Protein AF-A0A7S0I007-F1 (afdb_monomer_lite)

Sequence (118 aa):
MRKKEAENQRQGIDKSIRVLDPILCKLIVFDNSEHFEQMVDSVFDRLDILGANSLSFSELQTGLKAFHTDPMIVLGFDDFQYITRHVQLGQEERISREQFLEIFQEEFELYSARKLAE

Organism: NCBI:txid3032

Secondary structure (DSSP, 8-state):
-THHHHHTTSS-S-----TTHHHHHHHTT-SSHHHHHHHHHHHHHHH-TT--SEE-HHHHHHHHHTT--SSPP---HHHHHHHTTTS---TT-PEEHHHHHHHHHHHHHHHHHHHHH-

Structure (mmCIF, N/CA/C/O backbone):
data_AF-A0A7S0I007-F1
#
_entry.id   AF-A0A7S0I007-F1
#
loop_
_atom_site.group_PDB
_atom_site.id
_atom_site.type_symbol
_atom_site.label_atom_id
_atom_site.label_alt_id
_atom_site.label_comp_id
_atom_site.label_asym_id
_atom_site.label_entity_id
_atom_site.label_seq_id
_atom_site.pdbx_PDB_ins_code
_atom_site.Cartn_x
_atom_site.Cartn_y
_atom_site.Cartn_z
_atom_site.occupancy
_atom_site.B_iso_or_equiv
_atom_site.auth_seq_id
_atom_site.auth_comp_id
_atom_site.auth_asym_id
_atom_site.auth_atom_id
_atom_site.pdbx_PDB_model_num
ATOM 1 N N . MET A 1 1 ? 27.242 24.100 -2.027 1.00 48.78 1 MET A N 1
ATOM 2 C CA . MET A 1 1 ? 26.687 22.787 -2.426 1.00 48.78 1 MET A CA 1
ATOM 3 C C . MET A 1 1 ? 26.900 21.646 -1.417 1.00 48.78 1 MET A C 1
ATOM 5 O O . MET A 1 1 ? 26.157 20.690 -1.494 1.00 48.78 1 MET A O 1
ATOM 9 N N . ARG A 1 2 ? 27.784 21.737 -0.406 1.00 52.25 2 ARG A N 1
ATOM 10 C CA . ARG A 1 2 ? 28.107 20.604 0.502 1.00 52.25 2 ARG A CA 1
ATOM 11 C C . ARG A 1 2 ? 27.138 20.315 1.670 1.00 52.25 2 ARG A C 1
ATOM 13 O O . ARG A 1 2 ? 27.400 19.414 2.452 1.00 52.25 2 ARG A O 1
ATOM 20 N N . LYS A 1 3 ? 26.058 21.088 1.852 1.00 43.97 3 LYS A N 1
ATOM 21 C CA . LYS A 1 3 ? 25.166 20.932 3.024 1.00 43.97 3 LYS A CA 1
ATOM 22 C C . LYS A 1 3 ? 23.987 19.971 2.810 1.00 43.97 3 LYS A C 1
ATOM 24 O O . LYS A 1 3 ? 23.545 19.387 3.785 1.00 43.97 3 LYS A O 1
ATOM 29 N N . LYS A 1 4 ? 23.535 19.748 1.567 1.00 47.47 4 LYS A N 1
ATOM 30 C CA . LYS A 1 4 ? 22.418 18.823 1.275 1.00 47.47 4 LYS A CA 1
ATOM 31 C C . LYS A 1 4 ? 22.810 17.341 1.361 1.00 47.47 4 LYS A C 1
ATOM 33 O O . LYS A 1 4 ? 21.986 16.512 1.715 1.00 47.47 4 LYS A O 1
ATOM 38 N N . GLU A 1 5 ? 24.068 17.005 1.082 1.00 45.38 5 GLU A N 1
ATOM 39 C CA . GLU A 1 5 ? 24.544 15.610 1.084 1.00 45.38 5 GLU A CA 1
ATOM 40 C C . GLU A 1 5 ? 24.787 15.074 2.504 1.00 45.38 5 GLU A C 1
ATOM 42 O O . GLU A 1 5 ? 24.564 13.898 2.771 1.00 45.38 5 GLU A O 1
ATOM 47 N N . ALA A 1 6 ? 25.170 15.949 3.440 1.00 4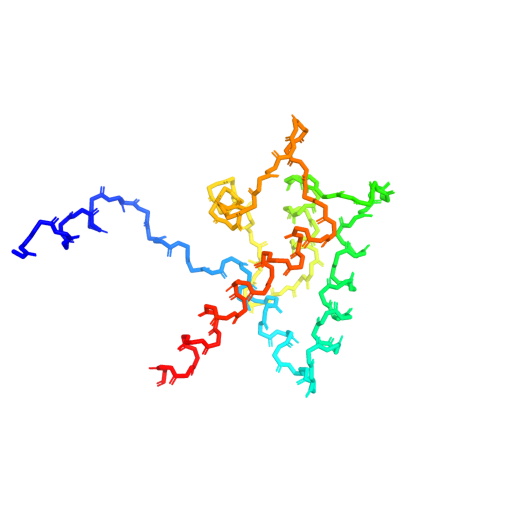4.78 6 ALA A N 1
ATOM 48 C CA . ALA A 1 6 ? 25.451 15.579 4.828 1.00 44.78 6 ALA A CA 1
ATOM 49 C C . ALA A 1 6 ? 24.185 15.405 5.689 1.00 44.78 6 ALA A C 1
ATOM 51 O O . ALA A 1 6 ? 24.219 14.707 6.701 1.00 44.78 6 ALA A O 1
ATOM 52 N N . GLU A 1 7 ? 23.065 16.012 5.292 1.00 42.81 7 GLU A N 1
ATOM 53 C CA . GLU A 1 7 ? 21.767 15.827 5.957 1.00 42.81 7 GLU A CA 1
ATOM 54 C C . GLU A 1 7 ? 21.158 14.456 5.627 1.00 42.81 7 GLU A C 1
ATOM 56 O O . GLU A 1 7 ? 20.534 13.830 6.478 1.00 42.81 7 GLU A O 1
ATOM 61 N N . ASN A 1 8 ? 21.459 13.930 4.436 1.00 46.47 8 ASN A N 1
ATOM 62 C CA . ASN A 1 8 ? 21.043 12.597 3.999 1.00 46.47 8 ASN A CA 1
ATOM 63 C C . ASN A 1 8 ? 21.783 11.451 4.719 1.00 46.47 8 ASN A C 1
ATOM 65 O O . ASN A 1 8 ? 21.327 10.317 4.655 1.00 46.47 8 ASN A O 1
ATOM 69 N N . GLN A 1 9 ? 22.915 11.726 5.381 1.00 43.75 9 GLN A N 1
ATOM 70 C CA . GLN A 1 9 ? 23.772 10.712 6.020 1.00 43.75 9 GLN A CA 1
ATOM 71 C C . GLN A 1 9 ? 23.670 10.676 7.557 1.00 43.75 9 GLN A C 1
ATOM 73 O O . GLN A 1 9 ? 24.304 9.836 8.190 1.00 43.75 9 GLN A O 1
ATOM 78 N N . ARG A 1 10 ? 22.897 11.578 8.183 1.00 39.69 10 ARG A N 1
ATOM 79 C CA . ARG A 1 10 ? 22.754 11.663 9.654 1.00 39.69 10 ARG A CA 1
ATOM 80 C C . ARG A 1 10 ? 21.448 11.099 10.209 1.00 39.69 10 ARG A C 1
ATOM 82 O O . ARG A 1 10 ? 21.278 11.067 11.424 1.00 39.69 10 ARG A O 1
ATOM 89 N N . GLN A 1 11 ? 20.559 10.617 9.350 1.00 39.34 11 GLN A N 1
ATOM 90 C CA . GLN A 1 11 ? 19.425 9.796 9.756 1.00 39.34 11 GLN A CA 1
ATOM 91 C C . GLN A 1 11 ? 19.854 8.339 9.601 1.00 39.34 11 GLN A C 1
ATOM 93 O O . GLN A 1 11 ? 19.835 7.795 8.505 1.00 39.34 11 GLN A O 1
ATOM 98 N N . GLY A 1 12 ? 20.341 7.746 10.692 1.00 35.94 12 GLY A N 1
ATOM 99 C CA . GLY A 1 12 ? 20.754 6.343 10.782 1.00 35.94 12 GLY A CA 1
ATOM 100 C C . GLY A 1 12 ? 19.573 5.374 10.725 1.00 35.94 12 GLY A C 1
ATOM 101 O O . GLY A 1 12 ? 19.403 4.561 11.627 1.00 35.94 12 GLY A O 1
ATOM 102 N N . ILE A 1 13 ? 18.771 5.486 9.673 1.00 41.31 13 ILE A N 1
ATOM 103 C CA . ILE A 1 13 ? 17.830 4.487 9.194 1.00 41.31 13 ILE A CA 1
ATOM 104 C C . ILE A 1 13 ? 18.149 4.383 7.710 1.00 41.31 13 ILE A C 1
ATOM 106 O O . ILE A 1 13 ? 18.003 5.348 6.960 1.00 41.31 13 ILE A O 1
ATOM 110 N N . ASP A 1 14 ? 18.665 3.228 7.316 1.00 41.72 14 ASP A N 1
ATOM 111 C CA . ASP A 1 14 ? 18.725 2.808 5.926 1.00 41.72 14 ASP A CA 1
ATOM 112 C C . ASP A 1 14 ? 17.311 2.986 5.357 1.00 41.72 14 ASP A C 1
ATOM 114 O O . ASP A 1 14 ? 16.382 2.292 5.768 1.00 41.72 14 ASP A O 1
ATOM 118 N N . LYS A 1 15 ? 17.106 4.043 4.564 1.00 44.09 15 LYS A N 1
ATOM 119 C CA . LYS A 1 15 ? 15.804 4.436 4.026 1.00 44.09 15 LYS A CA 1
ATOM 120 C C . LYS A 1 15 ? 15.174 3.209 3.399 1.00 44.09 15 LYS A C 1
ATOM 122 O O . LYS A 1 15 ? 15.662 2.793 2.354 1.00 44.09 15 LYS A O 1
ATOM 127 N N . SER A 1 16 ? 14.114 2.696 4.033 1.00 43.62 16 SER A N 1
ATOM 128 C CA . SER A 1 16 ? 12.977 2.061 3.376 1.00 43.62 16 SER A CA 1
ATOM 129 C C . SER A 1 16 ? 13.385 1.490 2.023 1.00 43.62 16 SER A C 1
ATOM 131 O O . SER A 1 16 ? 13.203 2.123 0.976 1.00 43.62 16 SER A O 1
ATOM 133 N N . ILE A 1 17 ? 13.992 0.300 2.013 1.00 49.72 17 ILE A N 1
ATOM 134 C CA . ILE A 1 17 ? 13.869 -0.520 0.817 1.00 49.72 17 ILE A CA 1
ATOM 135 C C . ILE A 1 17 ? 12.394 -0.908 0.781 1.00 49.72 17 ILE A C 1
ATOM 137 O O . ILE A 1 17 ? 12.001 -1.978 1.226 1.00 49.72 17 ILE A O 1
ATOM 141 N N . ARG A 1 18 ? 11.590 0.048 0.308 1.00 70.88 18 ARG A N 1
ATOM 142 C CA . ARG A 1 18 ? 10.472 -0.162 -0.576 1.00 70.88 18 ARG A CA 1
ATOM 143 C C . ARG A 1 18 ? 9.590 -1.287 -0.057 1.00 70.88 18 ARG A C 1
ATOM 145 O O . ARG A 1 18 ? 9.477 -2.341 -0.670 1.00 70.88 18 ARG A O 1
ATOM 152 N N . VAL A 1 19 ? 9.006 -1.065 1.116 1.00 88.00 19 VAL A N 1
ATOM 153 C CA . VAL A 1 19 ? 8.205 -2.063 1.840 1.00 88.00 19 VAL A CA 1
ATOM 154 C C . VAL A 1 19 ? 7.105 -2.682 0.966 1.00 88.00 19 VAL A C 1
ATOM 156 O O . VAL A 1 19 ? 6.707 -3.819 1.194 1.00 88.00 19 VAL A O 1
ATOM 159 N N . LEU A 1 20 ? 6.657 -1.965 -0.073 1.00 91.75 20 LEU A N 1
ATOM 160 C CA . LEU A 1 20 ? 5.678 -2.431 -1.052 1.00 91.75 20 LEU A CA 1
ATOM 161 C C . LEU A 1 20 ? 6.283 -3.057 -2.323 1.00 91.75 20 LEU A C 1
ATOM 163 O O . LEU A 1 20 ? 5.549 -3.701 -3.061 1.00 91.75 20 LEU A O 1
ATOM 167 N N . ASP A 1 21 ? 7.588 -2.972 -2.596 1.00 91.25 21 ASP A N 1
ATOM 168 C CA . ASP A 1 21 ? 8.215 -3.593 -3.783 1.00 91.25 21 ASP A CA 1
ATOM 169 C C . ASP A 1 21 ? 7.819 -5.068 -3.990 1.00 91.25 21 ASP A C 1
ATOM 171 O O . ASP A 1 21 ? 7.532 -5.436 -5.131 1.00 91.25 21 ASP A O 1
ATOM 175 N N . PRO A 1 22 ? 7.748 -5.922 -2.944 1.00 91.19 22 PRO A N 1
ATOM 176 C CA . PRO A 1 22 ? 7.364 -7.323 -3.120 1.00 91.19 22 PRO A CA 1
ATOM 177 C C . PRO A 1 22 ? 5.924 -7.527 -3.611 1.00 91.19 22 PRO A C 1
ATOM 179 O O . PRO A 1 22 ? 5.608 -8.592 -4.147 1.00 91.19 22 PRO A O 1
ATOM 182 N N . ILE A 1 23 ? 5.036 -6.545 -3.414 1.00 90.44 23 ILE A N 1
ATOM 183 C CA . ILE A 1 23 ? 3.688 -6.557 -3.993 1.00 90.44 23 ILE A CA 1
ATOM 184 C C . ILE A 1 23 ? 3.654 -5.805 -5.328 1.00 90.44 23 ILE A C 1
ATOM 186 O O . ILE A 1 23 ? 3.074 -6.317 -6.281 1.00 90.44 23 ILE A O 1
ATOM 190 N N . LEU A 1 24 ? 4.354 -4.674 -5.456 1.00 90.56 24 LEU A N 1
ATOM 191 C CA . LEU A 1 24 ? 4.432 -3.889 -6.695 1.00 90.56 24 LEU A CA 1
ATOM 192 C C . LEU A 1 24 ? 5.053 -4.683 -7.851 1.00 90.56 24 LEU A C 1
ATOM 194 O O . LEU A 1 24 ? 4.601 -4.574 -8.988 1.00 90.56 24 LEU A O 1
ATOM 198 N N . CYS A 1 25 ? 6.029 -5.552 -7.573 1.00 88.19 25 CYS A N 1
ATOM 199 C CA . CYS A 1 25 ? 6.612 -6.429 -8.589 1.00 88.19 25 CYS A CA 1
ATOM 200 C C . CYS A 1 25 ? 5.601 -7.431 -9.164 1.00 88.19 25 CYS A C 1
ATOM 202 O O . CYS A 1 25 ? 5.753 -7.864 -10.301 1.00 88.19 25 CYS A O 1
ATOM 204 N N . LYS A 1 26 ? 4.554 -7.783 -8.406 1.00 83.31 26 LYS A N 1
ATOM 205 C CA . LYS A 1 26 ? 3.447 -8.622 -8.886 1.00 83.31 26 LYS A CA 1
ATOM 206 C C . LYS A 1 26 ? 2.429 -7.809 -9.682 1.00 83.31 26 LYS A C 1
ATOM 208 O O . LYS A 1 26 ? 1.747 -8.374 -10.530 1.00 83.31 26 LYS A O 1
ATOM 213 N N . LEU A 1 27 ? 2.343 -6.504 -9.419 1.00 80.88 27 LEU A N 1
ATOM 214 C CA . LEU A 1 27 ? 1.462 -5.583 -10.132 1.00 80.88 27 LEU A CA 1
ATOM 215 C C . LEU A 1 27 ? 2.016 -5.164 -11.499 1.00 80.88 27 LEU A C 1
ATOM 217 O O . LEU A 1 27 ? 1.235 -4.756 -12.338 1.00 80.88 27 LEU A O 1
ATOM 221 N N . ILE A 1 28 ? 3.318 -5.318 -11.776 1.00 79.94 28 ILE A N 1
ATOM 222 C CA . ILE A 1 28 ? 3.958 -4.855 -13.028 1.00 79.94 28 ILE A CA 1
ATOM 223 C C . ILE A 1 28 ? 3.421 -5.504 -14.320 1.00 79.94 28 ILE A C 1
ATOM 225 O O . ILE A 1 28 ? 3.727 -5.038 -15.412 1.00 79.94 28 ILE A O 1
ATOM 229 N N . VAL A 1 29 ? 2.642 -6.585 -14.219 1.00 77.00 29 VAL A N 1
ATOM 230 C CA . VAL A 1 29 ? 2.131 -7.361 -15.366 1.00 77.00 29 VAL A CA 1
ATOM 231 C C . VAL A 1 29 ? 0.795 -6.800 -15.893 1.00 77.00 29 VAL A C 1
ATOM 233 O O . VAL A 1 29 ? 0.008 -7.530 -16.486 1.00 77.00 29 VAL A O 1
ATOM 236 N N . PHE A 1 30 ? 0.501 -5.517 -15.669 1.00 81.62 30 PHE A N 1
ATOM 237 C CA . PHE A 1 30 ? -0.725 -4.895 -16.174 1.00 81.62 30 PHE A CA 1
ATOM 238 C C . PHE A 1 30 ? -0.594 -4.464 -17.643 1.00 81.62 30 PHE A C 1
ATOM 240 O O . PHE A 1 30 ? 0.486 -4.119 -18.120 1.00 81.62 30 PHE A O 1
ATOM 247 N N . ASP A 1 31 ? -1.723 -4.428 -18.352 1.00 80.44 31 ASP A N 1
ATOM 248 C CA . ASP A 1 31 ? -1.765 -4.072 -19.780 1.00 80.44 31 ASP A CA 1
ATOM 249 C C . ASP A 1 31 ? -1.990 -2.572 -20.014 1.00 80.44 31 ASP A C 1
ATOM 251 O O . ASP A 1 31 ? -1.530 -2.002 -21.004 1.00 80.44 31 ASP A O 1
ATOM 255 N N . ASN A 1 32 ? -2.748 -1.928 -19.122 1.00 87.69 32 ASN A N 1
ATOM 256 C CA . ASN A 1 32 ? -3.105 -0.512 -19.177 1.00 87.69 32 ASN A CA 1
ATOM 257 C C . ASN A 1 32 ? -3.473 0.028 -17.774 1.00 87.69 32 ASN A C 1
ATOM 259 O O . ASN A 1 32 ? -3.523 -0.733 -16.808 1.00 87.69 32 ASN A O 1
ATOM 263 N N . SER A 1 33 ? -3.746 1.337 -17.676 1.00 87.12 33 SER A N 1
ATOM 264 C CA . SER A 1 33 ? -4.091 2.013 -16.409 1.00 87.12 33 SER A CA 1
ATOM 265 C C . SER A 1 33 ? -5.316 1.414 -15.717 1.00 87.12 33 SER A C 1
ATOM 267 O O . SER A 1 33 ? -5.303 1.231 -14.507 1.00 87.12 33 SER A O 1
ATOM 269 N N . GLU A 1 34 ? -6.352 1.050 -16.477 1.00 90.44 34 GLU A N 1
ATOM 270 C CA . GLU A 1 34 ? -7.574 0.459 -15.923 1.00 90.44 34 GLU A CA 1
ATOM 271 C C . GLU A 1 34 ? -7.288 -0.915 -15.300 1.00 90.44 34 GLU A C 1
ATOM 273 O O . GLU A 1 34 ? -7.760 -1.217 -14.206 1.00 90.44 34 GLU A O 1
ATOM 278 N N . HIS A 1 35 ? -6.452 -1.733 -15.949 1.00 89.44 35 HIS A N 1
ATOM 279 C CA . HIS A 1 35 ? -6.020 -3.015 -15.391 1.00 89.44 35 HIS A CA 1
ATOM 280 C C . HIS A 1 35 ? -5.198 -2.804 -14.105 1.00 89.44 35 HIS A C 1
ATOM 282 O O . HIS A 1 35 ? -5.420 -3.508 -13.121 1.00 89.44 35 HIS A O 1
ATOM 288 N N . PHE A 1 36 ? -4.310 -1.805 -14.059 1.00 89.94 36 PHE A N 1
ATOM 289 C CA . PHE A 1 36 ? -3.577 -1.469 -12.833 1.00 89.94 36 PHE A CA 1
ATOM 290 C C . PHE A 1 36 ? -4.522 -1.086 -11.684 1.00 89.94 36 PHE A C 1
ATOM 292 O O . PHE A 1 36 ? -4.405 -1.639 -10.590 1.00 89.94 36 PHE A O 1
ATOM 299 N N . GLU A 1 37 ? -5.488 -0.201 -11.936 1.00 92.69 37 GLU A N 1
ATOM 300 C CA . GLU A 1 37 ? -6.490 0.217 -10.947 1.00 92.69 37 GLU A CA 1
ATOM 301 C C . GLU A 1 37 ? -7.287 -0.977 -10.412 1.00 92.69 37 GLU A C 1
ATOM 303 O O . GLU A 1 37 ? -7.391 -1.150 -9.200 1.00 92.69 37 GLU A O 1
ATOM 308 N N . GLN A 1 38 ? -7.746 -1.875 -11.290 1.00 93.06 38 GLN A N 1
ATOM 309 C CA . GLN A 1 38 ? -8.454 -3.099 -10.897 1.00 93.06 38 GLN A CA 1
ATOM 310 C C . GLN A 1 38 ? -7.598 -4.032 -10.028 1.00 93.06 38 GLN A C 1
ATOM 312 O O . GLN A 1 38 ? -8.101 -4.659 -9.087 1.00 93.06 38 GLN A O 1
ATOM 317 N N . MET A 1 39 ? -6.299 -4.145 -10.322 1.00 91.94 39 MET A N 1
ATOM 318 C CA . MET A 1 39 ? -5.387 -4.946 -9.506 1.00 91.94 39 MET A CA 1
ATOM 319 C C . MET A 1 39 ? -5.170 -4.314 -8.128 1.00 91.94 39 MET A C 1
ATOM 321 O O . MET A 1 39 ? -5.175 -5.035 -7.129 1.00 91.94 39 MET A O 1
ATOM 325 N N . VAL A 1 40 ? -5.011 -2.991 -8.055 1.00 93.81 40 VAL A N 1
ATOM 326 C CA . VAL A 1 40 ? -4.880 -2.258 -6.785 1.00 93.81 40 VAL A CA 1
ATOM 327 C C . VAL A 1 40 ? -6.166 -2.360 -5.963 1.00 93.81 40 VAL A C 1
ATOM 329 O O . VAL A 1 40 ? -6.097 -2.656 -4.770 1.00 93.81 40 VAL A O 1
ATOM 332 N N . ASP A 1 41 ? -7.332 -2.237 -6.592 1.00 93.88 41 ASP A N 1
ATOM 333 C CA . ASP A 1 41 ? -8.629 -2.441 -5.939 1.00 93.88 41 ASP A CA 1
ATOM 334 C C . ASP A 1 41 ? -8.771 -3.857 -5.375 1.00 93.88 41 ASP A C 1
ATOM 336 O O . ASP A 1 41 ? -9.204 -4.041 -4.237 1.00 93.88 41 ASP A O 1
ATOM 340 N N . SER A 1 42 ? -8.317 -4.864 -6.122 1.00 92.38 42 SER A N 1
ATOM 341 C CA . SER A 1 42 ? -8.304 -6.254 -5.652 1.00 92.38 42 SER A CA 1
ATOM 342 C C . SER A 1 42 ? -7.380 -6.452 -4.444 1.00 92.38 42 SER A C 1
ATOM 344 O O . SER A 1 42 ? -7.645 -7.292 -3.577 1.00 92.38 42 SER A O 1
ATOM 346 N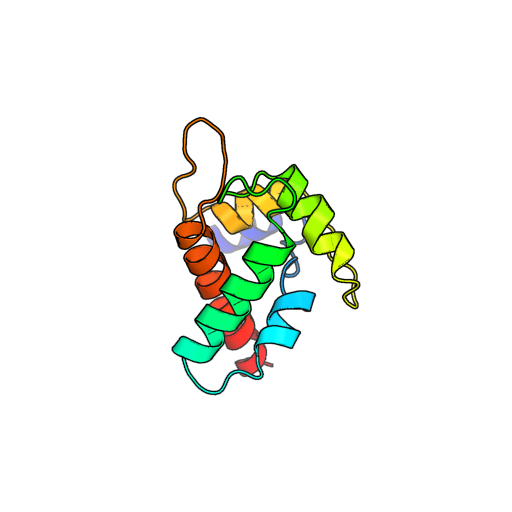 N . VAL A 1 43 ? -6.276 -5.697 -4.367 1.00 93.62 43 VAL A N 1
ATOM 347 C CA . VAL A 1 43 ? -5.410 -5.678 -3.180 1.00 93.62 43 VAL A CA 1
ATOM 348 C C . VAL A 1 43 ? -6.143 -5.024 -2.011 1.00 93.62 43 VAL A C 1
ATOM 350 O O . VAL A 1 43 ? -6.141 -5.603 -0.925 1.00 93.62 43 VAL A O 1
ATOM 353 N N . PHE A 1 44 ? -6.800 -3.881 -2.223 1.00 95.50 44 PHE A N 1
ATOM 354 C CA . PHE A 1 44 ? -7.575 -3.188 -1.191 1.00 95.50 44 PHE A CA 1
ATOM 355 C C . PHE A 1 44 ? -8.650 -4.095 -0.586 1.00 95.50 44 PHE A C 1
ATOM 357 O O . PHE A 1 44 ? -8.702 -4.251 0.632 1.00 95.50 44 PHE A O 1
ATOM 364 N N . ASP A 1 45 ? -9.446 -4.761 -1.425 1.00 93.56 45 ASP A N 1
ATOM 365 C CA . ASP A 1 45 ? -10.527 -5.658 -0.991 1.00 93.56 45 ASP A CA 1
ATOM 366 C C . ASP A 1 45 ? -10.022 -6.793 -0.098 1.00 93.56 45 ASP A C 1
ATOM 368 O O . ASP A 1 45 ? -10.710 -7.260 0.808 1.00 93.56 45 ASP A O 1
ATOM 372 N N . ARG A 1 46 ? -8.790 -7.242 -0.338 1.00 92.06 46 ARG A N 1
ATOM 373 C CA . ARG A 1 46 ? -8.153 -8.288 0.460 1.00 92.06 46 ARG A CA 1
ATOM 374 C C . ARG A 1 46 ? -7.555 -7.765 1.769 1.00 92.06 46 ARG A C 1
ATOM 376 O O . ARG A 1 46 ? -7.364 -8.555 2.694 1.00 92.06 46 ARG A O 1
ATOM 383 N N . LEU A 1 47 ? -7.234 -6.474 1.840 1.00 93.25 47 LEU A N 1
ATOM 384 C CA . LEU A 1 47 ? -6.743 -5.806 3.047 1.00 93.25 47 LEU A CA 1
ATOM 385 C C . LEU A 1 47 ? -7.885 -5.340 3.963 1.00 93.25 47 LEU A C 1
ATOM 387 O O . LEU A 1 47 ? -7.702 -5.340 5.181 1.00 93.25 47 LEU A O 1
ATOM 391 N N . ASP A 1 48 ? -9.047 -4.978 3.410 1.00 92.25 48 ASP A N 1
ATOM 392 C CA . ASP A 1 48 ? -10.224 -4.491 4.148 1.00 92.25 48 ASP A CA 1
ATOM 393 C C . ASP A 1 48 ? -10.993 -5.641 4.818 1.00 92.25 48 ASP A C 1
ATOM 395 O O . ASP A 1 48 ? -12.146 -5.944 4.514 1.00 92.25 48 ASP A O 1
ATOM 399 N N . ILE A 1 49 ? -10.322 -6.321 5.750 1.00 85.94 49 ILE A N 1
ATOM 400 C CA . ILE A 1 49 ? -10.843 -7.503 6.451 1.00 85.94 49 ILE A CA 1
ATOM 401 C C . ILE A 1 49 ? -12.124 -7.167 7.230 1.00 85.94 49 ILE A C 1
ATOM 403 O O . ILE A 1 49 ? -12.992 -8.027 7.389 1.00 85.94 49 ILE A O 1
ATOM 407 N N . LEU A 1 50 ? -12.244 -5.933 7.731 1.00 85.88 50 LEU A N 1
ATOM 408 C CA . LEU A 1 50 ? -13.414 -5.483 8.484 1.00 85.88 50 LEU A CA 1
ATOM 409 C C . LEU A 1 50 ? -14.552 -4.971 7.587 1.00 85.88 50 LEU A C 1
ATOM 411 O O . LEU A 1 50 ? -15.642 -4.722 8.104 1.00 85.88 50 LEU A O 1
ATOM 415 N N . GLY A 1 51 ? -14.336 -4.833 6.274 1.00 86.94 51 GLY A N 1
ATOM 416 C CA . GLY A 1 51 ? -15.331 -4.308 5.335 1.00 86.94 51 GLY A CA 1
ATOM 417 C C . GLY A 1 51 ? -15.721 -2.857 5.630 1.00 86.94 51 GLY A C 1
ATOM 418 O O . GLY A 1 51 ? -16.872 -2.468 5.423 1.00 86.94 51 GLY A O 1
ATOM 419 N N . ALA A 1 52 ? -14.792 -2.070 6.175 1.00 88.56 52 ALA A N 1
ATOM 420 C CA . ALA A 1 52 ? -15.011 -0.681 6.569 1.00 88.56 52 ALA A CA 1
ATOM 421 C C . ALA A 1 52 ? -14.894 0.296 5.385 1.00 88.56 52 ALA A C 1
ATOM 423 O O . ALA A 1 52 ? -15.051 1.507 5.568 1.00 88.56 52 ALA A O 1
ATOM 424 N N . ASN A 1 53 ? -14.577 -0.208 4.187 1.00 91.31 53 ASN A N 1
ATOM 425 C CA . ASN A 1 53 ? -14.266 0.560 2.983 1.00 91.31 53 ASN A CA 1
ATOM 426 C C . ASN A 1 53 ? -13.151 1.603 3.208 1.00 91.31 53 ASN A C 1
ATOM 428 O O . ASN A 1 53 ? -13.109 2.664 2.583 1.00 91.31 53 ASN A O 1
ATOM 432 N N . SER A 1 54 ? -12.265 1.312 4.158 1.00 94.25 54 SER A N 1
ATOM 433 C CA . SER A 1 54 ? -11.107 2.116 4.540 1.00 94.25 54 SER A CA 1
ATOM 434 C C . SER A 1 54 ? -10.144 1.249 5.347 1.00 94.25 54 SER A C 1
ATOM 436 O O . SER A 1 54 ? -10.588 0.352 6.058 1.00 94.25 54 SER A O 1
ATOM 438 N N . LEU A 1 55 ? -8.846 1.531 5.286 1.00 94.75 55 LEU A N 1
ATOM 439 C CA . LEU A 1 55 ? -7.801 0.729 5.920 1.00 94.75 55 LEU A CA 1
ATOM 440 C C . LEU A 1 55 ? -7.141 1.489 7.065 1.00 94.75 55 LEU A C 1
ATOM 442 O O . LEU A 1 55 ? -6.632 2.593 6.887 1.00 94.75 55 LEU A O 1
ATOM 446 N N . SER A 1 56 ? -7.102 0.873 8.237 1.00 93.69 56 SER A N 1
ATOM 447 C CA . SER A 1 56 ? -6.227 1.285 9.334 1.00 93.69 56 SER A CA 1
ATOM 448 C C . SER A 1 56 ? -4.805 0.747 9.157 1.00 93.69 56 SER A C 1
ATOM 450 O O . SER A 1 56 ? -4.560 -0.200 8.405 1.00 93.69 56 SER A O 1
ATOM 452 N N . PHE A 1 57 ? -3.859 1.297 9.925 1.00 93.69 57 PHE A N 1
ATOM 453 C CA . 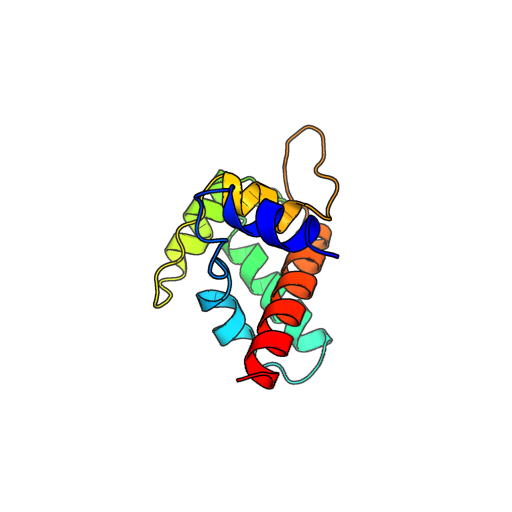PHE A 1 57 ? -2.491 0.776 9.991 1.00 93.69 57 PHE A CA 1
ATOM 454 C C . PHE A 1 57 ? -2.438 -0.728 10.316 1.00 93.69 57 PHE A C 1
ATOM 456 O O . PHE A 1 57 ? -1.657 -1.460 9.710 1.00 93.69 57 PHE A O 1
ATOM 463 N N . SER A 1 58 ? -3.273 -1.217 11.240 1.00 92.88 58 SER A N 1
ATOM 464 C CA . SER A 1 58 ? -3.271 -2.631 11.639 1.00 92.88 58 SER A CA 1
ATOM 465 C C . SER A 1 58 ? -3.789 -3.559 10.538 1.00 92.88 58 SER A C 1
ATOM 467 O O . SER A 1 58 ? -3.246 -4.656 10.370 1.00 92.88 58 SER A O 1
ATOM 469 N N . GLU A 1 59 ? -4.792 -3.123 9.771 1.00 93.94 59 GLU A N 1
ATOM 470 C CA . GLU A 1 59 ? -5.313 -3.843 8.600 1.00 93.94 59 GLU A CA 1
ATOM 471 C C . GLU A 1 59 ? -4.261 -3.922 7.495 1.00 93.94 59 GLU A C 1
ATOM 473 O O . GLU A 1 59 ? -3.987 -5.007 6.986 1.00 93.94 59 GLU A O 1
ATOM 478 N N . LEU A 1 60 ? -3.583 -2.810 7.204 1.00 93.19 60 LEU A N 1
ATOM 479 C CA . LEU A 1 60 ? -2.457 -2.777 6.271 1.00 93.19 60 LEU A CA 1
ATOM 480 C C . LEU A 1 60 ? -1.311 -3.686 6.710 1.00 93.19 60 LEU A C 1
ATOM 482 O O . LEU A 1 60 ? -0.855 -4.525 5.935 1.00 93.19 60 LEU A O 1
ATOM 486 N N . GLN A 1 61 ? -0.861 -3.564 7.958 1.00 92.88 61 GLN A N 1
ATOM 487 C CA . GLN A 1 61 ? 0.255 -4.349 8.479 1.00 92.88 61 GLN A CA 1
ATOM 488 C C . GLN A 1 61 ? -0.049 -5.852 8.457 1.00 92.88 61 GLN A C 1
ATOM 490 O O . GLN A 1 61 ? 0.773 -6.653 8.005 1.00 92.88 61 GLN A O 1
ATOM 495 N N . THR A 1 62 ? -1.229 -6.243 8.939 1.00 92.00 62 THR A N 1
ATOM 496 C CA . THR A 1 62 ? -1.629 -7.654 9.009 1.00 92.00 62 THR A CA 1
ATOM 497 C C . THR A 1 62 ? -1.916 -8.208 7.619 1.00 92.00 62 THR A C 1
ATOM 499 O O . THR A 1 62 ? -1.464 -9.305 7.281 1.00 92.00 62 THR A O 1
ATOM 502 N N . GLY A 1 63 ? -2.635 -7.444 6.802 1.00 92.12 63 GLY A N 1
ATOM 503 C CA . GLY A 1 63 ? -3.041 -7.847 5.469 1.00 92.12 63 GLY A CA 1
ATOM 504 C C . GLY A 1 63 ? -1.853 -7.995 4.523 1.00 92.12 63 GLY A C 1
ATOM 505 O O . GLY A 1 63 ? -1.721 -9.047 3.901 1.00 92.12 63 GLY A O 1
ATOM 506 N N . LEU A 1 64 ? -0.927 -7.029 4.477 1.00 91.69 64 LEU A N 1
ATOM 507 C CA . LEU A 1 64 ? 0.270 -7.110 3.624 1.00 91.69 64 LEU A CA 1
ATOM 508 C C . LEU A 1 64 ? 1.155 -8.306 3.990 1.00 91.69 64 LEU A C 1
ATOM 510 O O . LEU A 1 64 ? 1.637 -9.017 3.107 1.00 91.69 64 LEU A O 1
ATOM 514 N N . LYS A 1 65 ? 1.298 -8.601 5.285 1.00 89.69 65 LYS A N 1
ATOM 515 C CA . LYS A 1 65 ? 2.017 -9.793 5.751 1.00 89.69 65 LYS A CA 1
ATOM 516 C C . LYS A 1 65 ? 1.369 -11.096 5.256 1.00 89.69 65 LYS A C 1
ATOM 518 O O . LYS A 1 65 ? 2.072 -12.063 4.968 1.00 89.69 65 LYS A O 1
ATOM 523 N N . ALA A 1 66 ? 0.043 -11.125 5.105 1.00 88.81 66 ALA A N 1
ATOM 524 C CA . ALA A 1 66 ? -0.713 -12.289 4.636 1.00 88.81 66 ALA A CA 1
ATOM 525 C C . ALA A 1 66 ? -0.637 -12.531 3.112 1.00 88.81 66 ALA A C 1
ATOM 527 O O . ALA A 1 66 ? -1.092 -13.576 2.633 1.00 88.81 66 ALA A O 1
ATOM 528 N N . PHE A 1 67 ? -0.038 -11.626 2.328 1.00 86.44 67 PHE A N 1
ATOM 529 C CA . PHE A 1 67 ? 0.184 -11.840 0.889 1.00 86.44 67 PHE A CA 1
ATOM 530 C C . PHE A 1 67 ? 1.317 -12.829 0.572 1.00 86.44 67 PHE A C 1
ATOM 532 O O . PHE A 1 67 ? 1.488 -13.177 -0.600 1.00 86.44 67 PHE A O 1
ATOM 539 N N . HIS A 1 68 ? 2.061 -13.302 1.585 1.00 85.12 68 HIS A N 1
ATOM 540 C CA . HIS A 1 68 ? 3.148 -14.286 1.449 1.00 85.12 68 HIS A CA 1
ATOM 541 C C . HIS A 1 68 ? 4.096 -13.952 0.280 1.00 85.12 68 HIS A C 1
ATOM 543 O O . HIS A 1 68 ? 4.367 -14.776 -0.595 1.00 85.12 68 HIS A O 1
ATOM 549 N N . THR A 1 69 ? 4.530 -12.695 0.203 1.00 87.56 69 THR A N 1
ATOM 550 C CA . THR A 1 69 ? 5.529 -12.241 -0.769 1.00 87.56 69 THR A CA 1
ATOM 551 C C . THR A 1 69 ? 6.926 -12.726 -0.382 1.00 87.56 69 THR A C 1
ATOM 553 O O . THR A 1 69 ? 7.166 -13.074 0.775 1.00 87.56 69 THR A O 1
ATOM 556 N N . ASP A 1 70 ? 7.850 -12.715 -1.343 1.00 84.88 70 ASP A N 1
ATOM 557 C CA . ASP A 1 70 ? 9.274 -12.949 -1.102 1.00 84.88 70 ASP A CA 1
ATOM 558 C C . ASP A 1 70 ? 10.078 -11.744 -1.631 1.00 84.88 70 ASP A C 1
ATOM 560 O O . ASP A 1 70 ? 10.085 -11.521 -2.846 1.00 84.88 70 ASP A O 1
ATOM 564 N N . PRO A 1 71 ? 10.682 -10.916 -0.753 1.00 87.25 71 PRO A N 1
ATOM 565 C CA . PRO A 1 71 ? 10.667 -11.019 0.711 1.00 87.25 71 PRO A CA 1
ATOM 566 C C . PRO A 1 71 ? 9.283 -10.724 1.324 1.00 87.25 71 PRO A C 1
ATOM 568 O O . PRO A 1 71 ? 8.442 -10.045 0.726 1.00 87.25 71 PRO A O 1
ATOM 571 N N . MET A 1 72 ? 9.041 -11.231 2.538 1.00 88.94 72 MET A N 1
ATOM 572 C CA . MET A 1 72 ? 7.809 -10.960 3.291 1.00 88.94 72 MET A CA 1
ATOM 573 C C . MET A 1 72 ? 7.707 -9.469 3.622 1.00 88.94 72 MET A C 1
ATOM 575 O O . MET A 1 72 ? 8.642 -8.891 4.177 1.00 88.94 72 MET A O 1
ATOM 579 N N . ILE A 1 73 ? 6.550 -8.867 3.345 1.00 90.81 73 ILE A N 1
ATOM 580 C CA . ILE A 1 73 ? 6.288 -7.472 3.701 1.00 90.81 73 ILE A CA 1
ATOM 581 C C . ILE A 1 73 ? 6.094 -7.357 5.216 1.00 90.81 73 ILE A C 1
ATOM 583 O O . ILE A 1 73 ? 5.210 -7.991 5.800 1.00 90.81 73 ILE A O 1
ATOM 587 N N . VAL A 1 74 ? 6.919 -6.525 5.849 1.00 90.94 74 VAL A N 1
ATOM 588 C CA . VAL A 1 74 ? 6.808 -6.154 7.262 1.00 90.94 74 VAL A CA 1
ATOM 589 C C . VAL A 1 74 ? 6.667 -4.642 7.327 1.00 90.94 74 VAL A C 1
ATOM 591 O O . VAL A 1 74 ? 7.651 -3.928 7.184 1.00 90.94 74 VAL A O 1
ATOM 594 N N . LEU A 1 75 ? 5.435 -4.168 7.514 1.00 91.25 75 LEU A N 1
ATOM 595 C CA . LEU A 1 75 ? 5.136 -2.740 7.578 1.00 91.25 75 LEU A CA 1
ATOM 596 C C . LEU A 1 75 ? 5.356 -2.208 9.001 1.00 91.25 75 LEU A C 1
ATOM 598 O O . LEU A 1 75 ? 4.625 -2.584 9.925 1.00 91.25 75 LEU A O 1
ATOM 602 N N . GLY A 1 76 ? 6.359 -1.351 9.184 1.00 91.44 76 GLY A N 1
ATOM 603 C CA . GLY A 1 76 ? 6.549 -0.551 10.391 1.00 91.44 76 GLY A CA 1
ATOM 604 C C . GLY A 1 76 ? 5.691 0.717 10.392 1.00 91.44 76 GLY A C 1
ATOM 605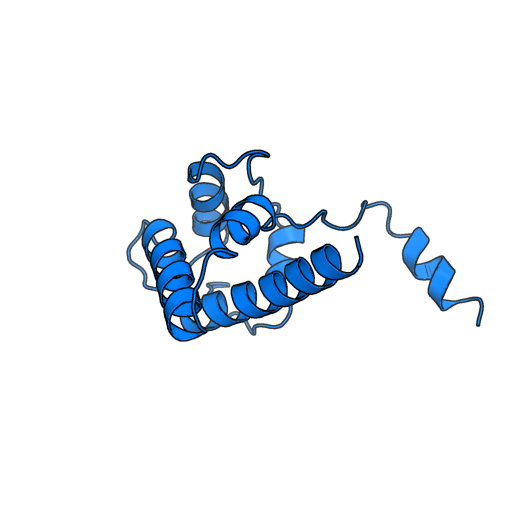 O O . GLY A 1 76 ? 5.116 1.104 9.377 1.00 91.44 76 GLY A O 1
ATOM 606 N N . PHE A 1 77 ? 5.608 1.390 11.542 1.00 90.00 77 PHE A N 1
ATOM 607 C CA . PHE A 1 77 ? 4.881 2.661 11.628 1.00 90.00 77 PHE A CA 1
ATOM 608 C C . PHE A 1 77 ? 5.580 3.775 10.835 1.00 90.00 77 PHE A C 1
ATOM 610 O O . PHE A 1 77 ? 4.914 4.524 10.130 1.00 90.00 77 PHE A O 1
ATOM 617 N N . ASP A 1 78 ? 6.915 3.825 10.864 1.00 89.31 78 ASP A N 1
ATOM 618 C CA . ASP A 1 78 ? 7.693 4.770 10.052 1.00 89.31 78 ASP A CA 1
ATOM 619 C C . ASP A 1 78 ? 7.460 4.543 8.547 1.00 89.31 78 ASP A C 1
ATOM 621 O O . ASP A 1 78 ? 7.350 5.501 7.784 1.00 89.31 78 ASP A O 1
ATOM 625 N N . ASP A 1 79 ? 7.318 3.280 8.122 1.00 90.56 79 ASP A N 1
ATOM 626 C CA . ASP A 1 79 ? 6.978 2.934 6.739 1.00 90.56 79 ASP A CA 1
ATOM 627 C C . ASP A 1 79 ? 5.568 3.399 6.379 1.00 90.56 79 ASP A C 1
ATOM 629 O O . ASP A 1 79 ? 5.367 3.967 5.310 1.00 90.56 79 ASP A O 1
ATOM 633 N N . PHE A 1 80 ? 4.600 3.192 7.278 1.00 91.19 80 PHE A N 1
ATOM 634 C CA . PHE A 1 80 ? 3.234 3.676 7.105 1.00 91.19 80 PHE A CA 1
ATOM 635 C C . PHE A 1 80 ? 3.208 5.197 6.935 1.00 91.19 80 PHE A C 1
ATOM 637 O O . PHE A 1 80 ? 2.709 5.682 5.927 1.00 91.19 80 PHE A O 1
ATOM 644 N N . GLN A 1 81 ? 3.835 5.942 7.850 1.00 90.19 81 GLN A N 1
ATOM 645 C CA . GLN A 1 81 ? 3.939 7.401 7.745 1.00 90.19 81 GLN A CA 1
ATOM 646 C C . GLN A 1 81 ? 4.627 7.841 6.449 1.00 90.19 81 GLN A C 1
ATOM 648 O O . GLN A 1 81 ? 4.255 8.855 5.856 1.00 90.19 81 GLN A O 1
ATOM 653 N N . TYR A 1 82 ? 5.632 7.086 6.003 1.00 89.56 82 TYR A N 1
ATOM 654 C CA . TYR A 1 82 ? 6.343 7.362 4.764 1.00 89.56 82 TYR A CA 1
ATOM 655 C C . TYR A 1 82 ? 5.455 7.178 3.531 1.00 89.56 82 TYR A C 1
ATOM 657 O O . TYR A 1 82 ? 5.437 8.080 2.690 1.00 89.56 82 TYR A O 1
ATOM 665 N N . ILE A 1 83 ? 4.740 6.053 3.409 1.00 91.00 83 ILE A N 1
ATOM 666 C CA . ILE A 1 83 ? 3.892 5.769 2.238 1.00 91.00 83 ILE A CA 1
ATOM 667 C C . ILE A 1 83 ? 2.624 6.625 2.232 1.00 91.00 83 ILE A C 1
ATOM 669 O O . ILE A 1 83 ? 2.123 6.945 1.165 1.00 91.00 83 ILE A O 1
ATOM 673 N N . THR A 1 84 ? 2.134 7.066 3.395 1.00 92.31 84 THR A N 1
ATOM 674 C CA . THR A 1 84 ? 0.954 7.941 3.488 1.00 92.31 84 THR A CA 1
ATOM 675 C C . THR A 1 84 ? 1.293 9.431 3.469 1.00 92.31 84 THR A C 1
ATOM 677 O O . THR A 1 84 ? 0.412 10.255 3.685 1.00 92.31 84 THR A O 1
ATOM 680 N N . ARG A 1 85 ? 2.557 9.822 3.256 1.00 89.81 85 ARG A N 1
ATOM 681 C CA . ARG A 1 85 ? 3.010 11.220 3.425 1.00 89.81 85 ARG A CA 1
ATOM 682 C C . ARG A 1 85 ? 2.314 12.238 2.514 1.00 89.81 85 ARG A C 1
ATOM 684 O O . ARG A 1 85 ? 2.322 13.425 2.830 1.00 89.81 85 ARG A O 1
ATOM 691 N N . HIS A 1 86 ? 1.818 11.798 1.360 1.00 86.56 86 HIS A N 1
ATOM 692 C CA . HIS A 1 86 ? 1.213 12.655 0.337 1.00 86.56 86 HIS A CA 1
ATOM 693 C C . HIS A 1 86 ? -0.314 12.694 0.433 1.00 86.56 86 HIS A C 1
ATOM 695 O O . HIS A 1 86 ? -0.924 13.602 -0.127 1.00 86.56 86 HIS A O 1
ATOM 701 N N . VAL A 1 87 ? -0.925 11.762 1.172 1.00 89.81 87 VAL A N 1
ATOM 702 C CA . VAL A 1 87 ? -2.366 11.759 1.417 1.00 89.81 87 VAL A CA 1
ATOM 703 C C . VAL A 1 87 ? -2.682 12.427 2.748 1.00 89.81 87 VAL A C 1
ATOM 705 O O . VAL A 1 87 ? -1.987 12.262 3.751 1.00 89.81 87 VAL A O 1
ATOM 708 N N . GLN A 1 88 ? -3.776 13.181 2.782 1.00 89.44 88 GLN A N 1
ATOM 709 C CA . GLN A 1 88 ? -4.280 13.731 4.031 1.00 89.44 88 GLN A CA 1
ATOM 710 C C . GLN A 1 88 ? -5.181 12.703 4.716 1.00 89.44 88 GLN A C 1
ATOM 712 O O . GLN A 1 88 ? -6.354 12.558 4.368 1.00 89.44 88 GLN A O 1
ATOM 717 N N . LEU A 1 89 ? -4.642 11.992 5.706 1.00 88.69 89 LEU A N 1
ATOM 718 C CA . LEU A 1 89 ? -5.447 11.084 6.517 1.00 88.69 89 LEU A CA 1
ATOM 719 C C . LEU A 1 89 ? -6.488 11.871 7.334 1.00 88.69 89 LEU A C 1
ATOM 721 O O . LEU A 1 89 ? -6.219 12.968 7.832 1.00 88.69 89 LEU A O 1
ATOM 725 N N . GLY A 1 90 ? -7.696 11.315 7.451 1.00 77.56 90 GLY A N 1
ATOM 726 C CA . GLY A 1 90 ? -8.761 11.883 8.281 1.00 77.56 90 GLY A CA 1
ATOM 727 C C . GLY A 1 90 ? -8.470 11.757 9.782 1.00 77.56 90 GLY A C 1
ATOM 728 O O . GLY A 1 90 ? -7.442 11.225 10.190 1.00 77.56 90 GLY A O 1
ATOM 729 N N . GLN A 1 91 ? -9.414 12.192 10.624 1.00 74.31 91 GLN A N 1
ATOM 730 C CA . GLN A 1 91 ? -9.269 12.138 12.092 1.00 74.31 91 GLN A CA 1
ATOM 731 C C . GLN A 1 91 ? -9.021 10.728 12.651 1.00 74.31 91 GLN A C 1
ATOM 733 O O . GLN A 1 91 ? -8.475 10.596 13.740 1.00 74.31 91 GLN A O 1
ATOM 738 N N . GLU A 1 92 ? -9.419 9.688 11.920 1.00 81.88 92 GLU A N 1
ATOM 739 C CA . GLU A 1 92 ? -9.258 8.289 12.327 1.00 81.88 92 GLU A CA 1
ATOM 740 C C . GLU A 1 92 ? -7.973 7.640 11.786 1.00 81.88 92 GLU A C 1
ATOM 742 O O . GLU A 1 92 ? -7.773 6.443 11.976 1.00 81.88 92 GLU A O 1
ATOM 747 N N . GLU A 1 93 ? -7.123 8.398 11.081 1.00 88.06 93 GLU A N 1
ATOM 748 C CA . GLU A 1 93 ? -5.890 7.902 10.448 1.00 88.06 93 GLU A CA 1
ATOM 749 C C . GLU A 1 93 ? -6.114 6.680 9.532 1.00 88.06 93 GLU A C 1
ATOM 751 O O . GLU A 1 93 ? -5.263 5.799 9.399 1.00 88.06 93 GLU A O 1
ATOM 756 N N . ARG A 1 94 ? -7.288 6.628 8.890 1.00 93.50 94 ARG A N 1
ATOM 757 C CA . ARG A 1 94 ? -7.673 5.579 7.940 1.00 93.50 94 ARG A CA 1
ATOM 758 C C . ARG A 1 94 ? -7.447 6.038 6.506 1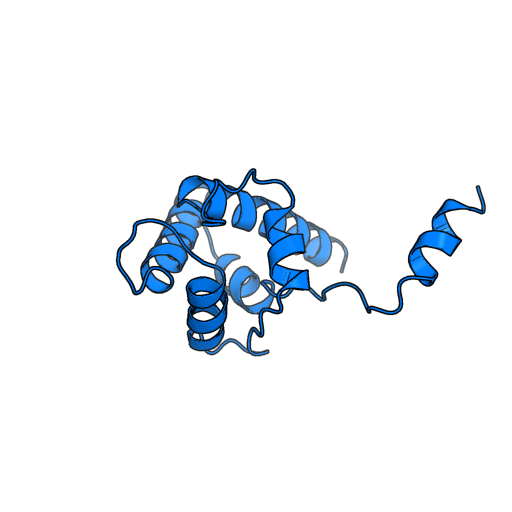.00 93.50 94 ARG A C 1
ATOM 760 O O . ARG A 1 94 ? -7.650 7.208 6.187 1.00 93.50 94 ARG A O 1
ATOM 767 N N . ILE A 1 95 ? -7.079 5.091 5.654 1.00 95.00 95 ILE A N 1
ATOM 768 C CA . ILE A 1 95 ? -6.854 5.277 4.221 1.00 95.00 95 ILE A CA 1
ATOM 769 C C . ILE A 1 95 ? -8.117 4.857 3.476 1.00 95.00 95 ILE A C 1
ATOM 771 O O . ILE A 1 95 ? -8.541 3.706 3.574 1.00 95.00 95 ILE A O 1
ATOM 775 N N . SER A 1 96 ? -8.736 5.776 2.742 1.00 94.56 96 SER A N 1
ATOM 776 C CA . SER A 1 96 ? -9.839 5.442 1.835 1.00 94.56 96 SER A CA 1
ATOM 777 C C . SER A 1 96 ? -9.339 4.648 0.624 1.00 94.56 96 SER A C 1
ATOM 779 O O . SER A 1 96 ? -8.144 4.594 0.345 1.00 94.56 96 SER A O 1
ATOM 781 N N . ARG A 1 97 ? -10.258 4.053 -0.141 1.00 94.31 97 ARG A N 1
ATOM 782 C CA . ARG A 1 97 ? -9.919 3.371 -1.400 1.00 94.31 97 ARG A CA 1
ATOM 783 C C . ARG A 1 97 ? -9.213 4.286 -2.406 1.00 94.31 97 ARG A C 1
ATOM 785 O O . ARG A 1 97 ? -8.215 3.894 -2.994 1.00 94.31 97 ARG A O 1
ATOM 792 N N . GLU A 1 98 ? -9.700 5.515 -2.550 1.00 94.06 98 GLU A N 1
ATOM 793 C CA . GLU A 1 98 ? -9.098 6.530 -3.423 1.00 94.06 98 GLU A CA 1
ATOM 794 C C . GLU A 1 98 ? -7.670 6.865 -2.975 1.00 94.06 98 GLU A C 1
ATOM 796 O O . GLU A 1 98 ? -6.734 6.783 -3.764 1.00 94.06 98 GLU A O 1
ATOM 801 N N . GLN A 1 99 ? -7.477 7.108 -1.676 1.00 95.56 99 GLN A N 1
ATOM 802 C CA . GLN A 1 99 ? -6.152 7.358 -1.106 1.00 95.56 99 GLN A CA 1
ATOM 803 C C . GLN A 1 99 ? -5.218 6.156 -1.268 1.00 95.56 99 GLN A C 1
ATOM 805 O O . GLN A 1 99 ? -4.026 6.321 -1.494 1.00 95.56 99 GLN A O 1
ATOM 810 N N . PHE A 1 100 ? -5.739 4.934 -1.154 1.00 95.25 100 PHE A N 1
ATOM 811 C CA . PHE A 1 100 ? -4.950 3.726 -1.362 1.00 95.25 100 PHE A CA 1
ATOM 812 C C . PHE A 1 100 ? -4.444 3.617 -2.801 1.00 95.25 100 PHE A C 1
ATOM 814 O O . PHE A 1 100 ? -3.285 3.257 -3.011 1.00 95.25 100 PHE A O 1
ATOM 821 N N . LEU A 1 101 ? -5.289 3.960 -3.777 1.00 94.69 101 LEU A N 1
ATOM 822 C CA . LEU A 1 101 ? -4.898 4.005 -5.179 1.00 94.69 101 LEU A CA 1
ATOM 823 C C . LEU A 1 101 ? -3.808 5.053 -5.422 1.00 94.69 101 LEU A C 1
ATOM 825 O O . LEU A 1 101 ? -2.800 4.721 -6.040 1.00 94.69 101 LEU A O 1
ATOM 829 N N . GLU A 1 102 ? -3.962 6.266 -4.885 1.00 94.44 102 GLU A N 1
ATOM 830 C CA . GLU A 1 102 ? -2.944 7.326 -4.973 1.00 94.44 102 GLU A CA 1
ATOM 831 C C . GLU A 1 102 ? -1.592 6.864 -4.403 1.00 94.44 102 GLU A C 1
ATOM 833 O O . GLU A 1 102 ? -0.559 6.986 -5.067 1.00 94.44 102 GLU A O 1
ATOM 838 N N . ILE A 1 103 ? -1.609 6.234 -3.221 1.00 93.81 103 ILE A N 1
ATOM 839 C CA . ILE A 1 103 ? -0.406 5.682 -2.581 1.00 93.81 103 ILE A CA 1
ATOM 840 C C . ILE A 1 103 ? 0.261 4.636 -3.474 1.00 93.81 103 ILE A C 1
ATOM 842 O O . ILE A 1 103 ? 1.478 4.669 -3.675 1.00 93.81 103 ILE A O 1
ATOM 846 N N . PHE A 1 104 ? -0.516 3.695 -4.012 1.00 93.31 104 PHE A N 1
ATOM 847 C CA . PHE A 1 104 ? 0.023 2.634 -4.861 1.00 93.31 104 PHE A CA 1
ATOM 848 C C . PHE A 1 104 ? 0.535 3.160 -6.202 1.00 93.31 104 PHE A C 1
ATOM 850 O O . PHE A 1 104 ? 1.520 2.623 -6.706 1.00 93.31 104 PHE A O 1
ATOM 857 N N . GLN A 1 105 ? -0.081 4.201 -6.762 1.00 92.19 105 GLN A N 1
ATOM 858 C CA . GLN A 1 105 ? 0.399 4.862 -7.974 1.00 92.19 105 GLN A CA 1
ATOM 859 C C . GLN A 1 105 ? 1.764 5.521 -7.743 1.00 92.19 105 GLN A C 1
ATOM 861 O O . GLN A 1 105 ? 2.700 5.215 -8.484 1.00 92.19 105 GLN A O 1
ATOM 866 N N . GLU A 1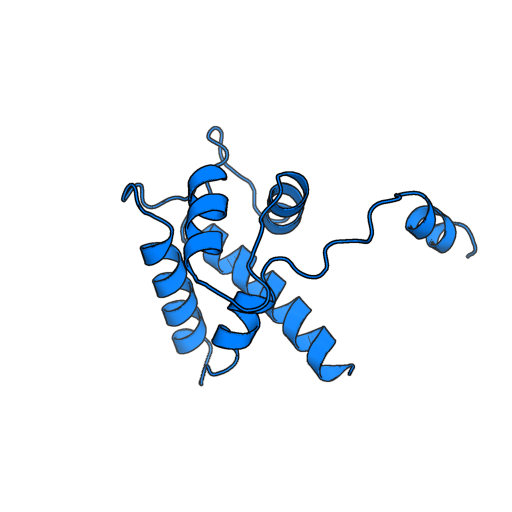 106 ? 1.926 6.340 -6.694 1.00 91.62 106 GLU A N 1
ATOM 867 C CA . GLU A 1 106 ? 3.223 6.974 -6.394 1.00 91.62 106 GLU A CA 1
ATOM 868 C C . GLU A 1 106 ? 4.306 5.913 -6.153 1.00 91.62 106 GLU A C 1
ATOM 870 O O . GLU A 1 106 ? 5.392 5.960 -6.738 1.00 91.62 106 GLU A O 1
ATOM 875 N N . GLU A 1 107 ? 4.018 4.911 -5.322 1.00 91.75 107 GLU A N 1
ATOM 876 C CA . GLU A 1 107 ? 4.997 3.871 -5.007 1.00 91.75 107 GLU A CA 1
ATOM 877 C C . GLU A 1 107 ? 5.341 3.011 -6.237 1.00 91.75 107 GLU A C 1
ATOM 879 O O . GLU A 1 107 ? 6.502 2.617 -6.407 1.00 91.75 107 GLU A O 1
ATOM 884 N N . PHE A 1 108 ? 4.385 2.781 -7.144 1.00 90.88 108 PHE A N 1
ATOM 885 C CA . PHE A 1 108 ? 4.624 2.094 -8.414 1.00 90.88 108 PHE A CA 1
ATOM 886 C C . PHE A 1 108 ? 5.476 2.920 -9.389 1.00 90.88 108 PHE A C 1
ATOM 888 O O . PHE A 1 108 ? 6.380 2.368 -10.027 1.00 90.88 108 PHE A O 1
ATOM 895 N N . GLU A 1 109 ? 5.248 4.229 -9.500 1.00 89.38 109 GLU A N 1
ATOM 896 C CA . GLU A 1 109 ? 6.089 5.125 -10.304 1.00 89.38 109 GLU A CA 1
ATOM 897 C C . GLU A 1 109 ? 7.531 5.120 -9.795 1.00 89.38 109 GLU A C 1
ATOM 899 O O . GLU A 1 109 ? 8.481 4.944 -10.568 1.00 89.38 109 GLU A O 1
ATOM 904 N N . LEU A 1 110 ? 7.699 5.229 -8.474 1.00 88.69 110 LEU A N 1
ATOM 905 C CA . LEU A 1 110 ? 9.004 5.158 -7.828 1.00 88.69 110 LEU A CA 1
ATOM 906 C C . LEU A 1 110 ? 9.663 3.790 -8.050 1.00 88.69 110 LEU A C 1
ATOM 908 O O . LEU A 1 110 ? 10.869 3.728 -8.300 1.00 88.69 110 LEU A O 1
ATOM 912 N N . TYR A 1 111 ? 8.906 2.693 -7.981 1.00 88.88 111 TYR A N 1
ATOM 913 C CA . TYR A 1 111 ? 9.396 1.347 -8.294 1.00 88.88 111 TYR A CA 1
ATOM 914 C C . TYR A 1 111 ? 9.876 1.227 -9.739 1.00 88.88 111 TYR A C 1
ATOM 916 O O . TYR A 1 111 ? 11.010 0.800 -9.982 1.00 88.88 111 TYR A O 1
ATOM 924 N N . SER A 1 112 ? 9.055 1.668 -10.684 1.00 87.19 112 SER A N 1
ATOM 925 C CA . SER A 1 112 ? 9.325 1.585 -12.119 1.00 87.19 112 SER A CA 1
ATOM 926 C C . SER A 1 112 ? 10.540 2.418 -12.516 1.00 87.19 112 SER A C 1
ATOM 928 O O . SER A 1 112 ? 11.431 1.922 -13.204 1.00 87.19 112 SER A O 1
ATOM 930 N N . ALA A 1 113 ? 10.644 3.652 -12.016 1.00 87.12 113 ALA A N 1
ATOM 931 C CA . ALA A 1 113 ? 11.798 4.516 -12.257 1.00 87.12 113 ALA A CA 1
ATOM 932 C C . ALA A 1 113 ? 13.114 3.874 -11.786 1.00 87.12 113 ALA A C 1
ATOM 934 O O . ALA A 1 113 ? 14.143 4.008 -12.448 1.00 87.12 113 ALA A O 1
ATOM 935 N N . ARG A 1 114 ? 13.083 3.130 -10.671 1.00 87.19 114 ARG A N 1
ATOM 936 C CA . ARG A 1 114 ? 14.250 2.391 -10.165 1.00 87.19 114 ARG A CA 1
ATOM 937 C C . ARG A 1 114 ? 14.588 1.199 -11.053 1.00 87.19 114 ARG A C 1
ATOM 939 O O . ARG A 1 114 ? 15.763 0.977 -11.306 1.00 87.19 114 ARG A O 1
ATOM 946 N N . LYS A 1 115 ? 13.584 0.471 -11.551 1.00 83.62 115 LYS A N 1
ATOM 947 C CA . LYS A 1 115 ? 13.786 -0.662 -12.470 1.00 83.62 115 LYS A CA 1
ATOM 948 C C . LYS A 1 115 ? 14.289 -0.265 -13.851 1.00 83.62 115 LYS A C 1
ATOM 950 O O . LYS A 1 115 ? 14.995 -1.051 -14.464 1.00 83.62 115 LYS A O 1
ATOM 955 N N . LEU A 1 116 ? 13.977 0.940 -14.318 1.00 80.94 116 LEU A N 1
ATOM 956 C CA . LEU A 1 116 ? 14.508 1.475 -15.576 1.00 80.94 116 LEU A CA 1
ATOM 957 C C . LEU A 1 116 ? 15.937 2.030 -15.454 1.00 80.94 116 LEU A C 1
ATOM 959 O O . LEU A 1 116 ? 16.597 2.224 -16.471 1.00 80.94 116 LEU A O 1
ATOM 963 N N . ALA A 1 117 ? 16.388 2.335 -14.235 1.00 77.44 117 ALA A N 1
ATOM 964 C CA . ALA A 1 117 ? 17.731 2.845 -13.959 1.00 77.44 117 ALA A CA 1
ATOM 965 C C . ALA A 1 117 ? 18.745 1.745 -13.574 1.00 77.44 117 ALA A C 1
ATOM 967 O O . ALA A 1 117 ? 19.929 2.057 -13.435 1.00 77.44 117 ALA A O 1
ATOM 968 N N . GLU A 1 118 ? 18.277 0.507 -13.364 1.00 64.50 118 GLU A N 1
ATOM 969 C CA . GLU A 1 118 ? 19.090 -0.715 -13.199 1.00 64.50 118 GLU A CA 1
ATOM 970 C C . GLU A 1 118 ? 19.641 -1.195 -14.554 1.00 64.50 118 GLU A C 1
ATOM 972 O O . GLU A 1 118 ? 20.831 -1.587 -14.583 1.00 64.50 118 GLU A O 1
#

Radius of gyration: 15.3 Å; chains: 1; bounding box: 43×37×32 Å

pLDDT: mean 82.68, std 16.63, range [35.94, 95.56]

Foldseek 3Di:
DPPVVVVVVPPPDPPDPQLCLLVLVVLPPADDPVSSLVVLVVLVVQLPPVVPQWHDPVSCQVSQQVVPGVVRRHDDPVNVCVLQVPPDQDPRSIAHSVSSSVSSVVSSVVSVVVVVVD

InterPro domains:
  IPR011992 EF-hand domain pair [SSF47473] (32-106)